Protein AF-A0A0J5FWR9-F1 (afdb_monomer_lite)

Foldseek 3Di:
DPDPVVVVVVVVLLVVLLVCLVVVPCNLVSLLVCCQSPVVVSLVSCLVQQQQDQCVPDPVNSLPCLLSNLLSCCVRVNPVRSVCSCPDPSRDPNNCPDPSNVVSVVSSPDDPD

pLDDT: mean 90.55, std 10.95, range [42.97, 98.06]

Structure (mmCIF, N/CA/C/O backbone):
data_AF-A0A0J5FWR9-F1
#
_entry.id   AF-A0A0J5FWR9-F1
#
loop_
_atom_site.group_PDB
_atom_site.id
_atom_site.type_symbol
_atom_site.label_atom_id
_atom_site.label_alt_id
_atom_site.label_comp_id
_atom_site.label_asym_id
_atom_site.label_entity_id
_atom_site.label_seq_id
_atom_site.pdbx_PDB_ins_code
_atom_site.Cartn_x
_atom_site.Cartn_y
_atom_site.Cartn_z
_atom_site.occupancy
_atom_site.B_iso_or_equiv
_atom_site.auth_seq_id
_atom_site.auth_comp_id
_atom_site.auth_asym_id
_atom_site.auth_atom_id
_atom_site.pdbx_PDB_model_num
ATOM 1 N N . MET A 1 1 ? -6.142 4.784 32.393 1.00 51.72 1 MET A N 1
ATOM 2 C CA . MET A 1 1 ? -5.113 3.756 32.130 1.00 51.72 1 MET A CA 1
ATOM 3 C C . MET A 1 1 ? -5.781 2.675 31.299 1.00 51.72 1 MET A C 1
ATOM 5 O O . MET A 1 1 ? -6.787 2.157 31.758 1.00 51.72 1 MET A O 1
ATOM 9 N N . LYS A 1 2 ? -5.325 2.419 30.066 1.00 53.78 2 LYS A N 1
ATOM 10 C CA . LYS A 1 2 ? -5.737 1.212 29.328 1.00 53.78 2 LYS A CA 1
ATOM 11 C C . LYS A 1 2 ? -5.056 0.010 29.999 1.00 53.78 2 LYS A C 1
ATOM 13 O O . LYS A 1 2 ? -3.868 0.107 30.304 1.00 53.78 2 LYS A O 1
ATOM 18 N N . ASP A 1 3 ? -5.793 -1.067 30.262 1.00 72.19 3 ASP A N 1
ATOM 19 C CA . ASP A 1 3 ? -5.258 -2.266 30.922 1.00 72.19 3 ASP A CA 1
ATOM 20 C C . ASP A 1 3 ? -4.218 -2.975 30.047 1.00 72.19 3 ASP A C 1
ATOM 22 O O . ASP A 1 3 ? -4.347 -3.021 28.821 1.00 72.19 3 ASP A O 1
ATOM 26 N N . SER A 1 4 ? -3.192 -3.558 30.669 1.00 67.88 4 SER A N 1
ATOM 27 C CA . SER A 1 4 ? -2.092 -4.252 29.978 1.00 67.88 4 SER A CA 1
ATOM 28 C C . SER A 1 4 ? -2.563 -5.419 29.100 1.00 67.88 4 SER A C 1
ATOM 30 O O . SER A 1 4 ? -1.935 -5.719 28.083 1.00 67.88 4 SER A O 1
ATOM 32 N N . ASP A 1 5 ? -3.694 -6.037 29.441 1.00 66.12 5 ASP A N 1
ATOM 33 C CA . ASP A 1 5 ? -4.313 -7.092 28.639 1.00 66.12 5 ASP A CA 1
ATOM 34 C C . ASP A 1 5 ? -4.981 -6.550 27.364 1.00 66.12 5 ASP A C 1
ATOM 36 O O . ASP A 1 5 ? -4.934 -7.217 26.330 1.00 66.12 5 ASP A O 1
ATOM 40 N N . SER A 1 6 ? -5.499 -5.313 27.386 1.00 64.38 6 SER A N 1
ATOM 41 C CA . SER A 1 6 ? -6.039 -4.646 26.187 1.00 64.38 6 SER A CA 1
ATOM 42 C C . SER A 1 6 ? -4.943 -4.294 25.172 1.00 64.38 6 SER A C 1
ATOM 44 O O . SER A 1 6 ? -5.124 -4.452 23.967 1.00 64.38 6 SER A O 1
ATOM 46 N N . PHE A 1 7 ? -3.749 -3.920 25.645 1.00 60.94 7 PHE A N 1
ATOM 47 C CA . PHE A 1 7 ? -2.598 -3.692 24.765 1.00 60.94 7 PHE A CA 1
ATOM 48 C C . PHE A 1 7 ? -2.155 -4.979 24.053 1.00 60.94 7 PHE A C 1
ATOM 50 O O . PHE A 1 7 ? -1.885 -4.963 22.853 1.00 60.94 7 PHE A O 1
ATOM 57 N N . LYS A 1 8 ? -2.144 -6.118 24.761 1.00 65.12 8 LYS A N 1
ATOM 58 C CA . LYS A 1 8 ? -1.813 -7.426 24.167 1.00 65.12 8 LYS A CA 1
ATOM 59 C C . LYS A 1 8 ? -2.850 -7.889 23.140 1.00 65.12 8 LYS A C 1
ATOM 61 O O . LYS A 1 8 ? -2.479 -8.551 22.167 1.00 65.12 8 LYS A O 1
ATOM 66 N N . SER A 1 9 ? -4.137 -7.581 23.337 1.00 75.06 9 SER A N 1
ATOM 67 C CA . SER A 1 9 ? -5.173 -7.900 22.346 1.00 75.06 9 SER A CA 1
ATOM 68 C C . SER A 1 9 ? -5.046 -7.051 21.084 1.00 75.06 9 SER A C 1
ATOM 70 O O . SER A 1 9 ? -5.167 -7.605 19.990 1.00 75.06 9 SER A O 1
ATOM 72 N N . ASP A 1 10 ? -4.727 -5.761 21.226 1.00 83.19 10 ASP A N 1
ATOM 73 C CA . ASP A 1 10 ? -4.568 -4.832 20.101 1.00 83.19 10 ASP A CA 1
ATOM 74 C C . ASP A 1 10 ? -3.355 -5.219 19.235 1.00 83.19 10 ASP A C 1
ATOM 76 O O . ASP A 1 10 ? -3.471 -5.325 18.012 1.00 83.19 10 ASP A O 1
ATOM 80 N N . GLU A 1 11 ? -2.214 -5.554 19.851 1.00 89.56 11 GLU A N 1
ATOM 81 C CA . GLU A 1 11 ? -1.035 -6.049 19.123 1.00 89.56 11 GLU A CA 1
ATOM 82 C C . GLU A 1 11 ? -1.304 -7.372 18.404 1.00 89.56 11 GLU A C 1
ATOM 84 O O . GLU A 1 11 ? -0.926 -7.547 17.243 1.00 89.56 11 GLU A O 1
ATOM 89 N N . LYS A 1 12 ? -1.970 -8.327 19.065 1.00 91.94 12 LYS A N 1
ATOM 90 C CA . LYS A 1 12 ? -2.303 -9.616 18.445 1.00 91.94 12 LYS A CA 1
ATOM 91 C C . LYS A 1 12 ? -3.250 -9.433 17.260 1.00 91.94 12 LYS A C 1
ATOM 93 O O . LYS A 1 12 ? -3.074 -10.100 16.239 1.00 91.94 12 LYS A O 1
ATOM 98 N N . PHE A 1 13 ? -4.234 -8.547 17.389 1.00 93.69 13 PHE A N 1
ATOM 99 C CA . PHE A 1 13 ? -5.160 -8.215 16.313 1.00 93.69 13 PHE A CA 1
ATOM 100 C C . PHE A 1 13 ? -4.427 -7.588 15.122 1.00 93.69 13 PHE A C 1
ATOM 102 O O . PHE A 1 13 ? -4.521 -8.120 14.013 1.00 93.69 13 PHE A O 1
ATOM 109 N N . LYS A 1 14 ? -3.610 -6.555 15.360 1.00 95.88 14 LYS A N 1
ATOM 110 C CA . LYS A 1 14 ? -2.773 -5.924 14.331 1.00 95.88 14 LYS A CA 1
ATOM 111 C C . LYS A 1 14 ? -1.880 -6.938 13.613 1.00 95.88 14 LYS A C 1
ATOM 113 O O . LYS A 1 14 ? -1.920 -7.050 12.390 1.00 95.88 14 LYS A O 1
ATOM 118 N N . ASN A 1 15 ? -1.147 -7.753 14.371 1.00 96.31 15 ASN A N 1
ATOM 119 C CA . ASN A 1 15 ? -0.247 -8.771 13.824 1.00 96.31 15 ASN A CA 1
ATOM 120 C C . ASN A 1 15 ? -0.981 -9.801 12.949 1.00 96.31 15 ASN A C 1
ATOM 122 O O . ASN A 1 15 ? -0.414 -10.320 11.986 1.00 96.31 15 ASN A O 1
ATOM 126 N N . ASN A 1 16 ? -2.236 -10.126 13.271 1.00 96.12 16 ASN A N 1
ATOM 127 C CA . ASN A 1 16 ? -3.048 -11.006 12.435 1.00 96.12 16 ASN A CA 1
ATOM 128 C C . ASN A 1 16 ? -3.453 -10.325 11.121 1.00 96.12 16 ASN A C 1
ATOM 130 O O . ASN A 1 16 ? -3.364 -10.965 10.075 1.00 96.12 16 ASN A O 1
ATOM 134 N N . LEU A 1 17 ? -3.834 -9.044 11.149 1.00 97.19 17 LEU A N 1
ATOM 135 C CA . LEU A 1 17 ? -4.130 -8.277 9.934 1.00 97.19 17 LEU A CA 1
ATOM 136 C C . LEU A 1 17 ? -2.904 -8.184 9.018 1.00 97.19 17 LEU A C 1
ATOM 138 O O . LEU A 1 17 ? -3.003 -8.507 7.836 1.00 97.19 17 LEU A O 1
ATOM 142 N N . GLU A 1 18 ? -1.729 -7.850 9.560 1.00 96.62 18 GLU A N 1
ATOM 143 C CA . GLU A 1 18 ? -0.487 -7.797 8.777 1.00 96.62 18 GLU A CA 1
ATOM 144 C C . GLU A 1 18 ? -0.162 -9.144 8.111 1.00 96.62 18 GLU A C 1
ATOM 146 O O . GLU A 1 18 ? 0.277 -9.190 6.954 1.00 96.62 18 GLU A O 1
ATOM 151 N N . LYS A 1 19 ? -0.409 -10.261 8.812 1.00 96.00 19 LYS A N 1
ATOM 152 C CA . LYS A 1 19 ? -0.243 -11.613 8.257 1.00 96.00 19 LYS A CA 1
ATOM 153 C C . LYS A 1 19 ? -1.222 -11.891 7.126 1.00 96.00 19 LYS A C 1
ATOM 155 O O . LYS A 1 19 ? -0.795 -12.427 6.108 1.00 96.00 19 LYS A O 1
ATOM 160 N N . LEU A 1 20 ? -2.495 -11.529 7.278 1.00 96.00 20 LEU A N 1
ATOM 161 C CA . LEU A 1 20 ? -3.512 -11.709 6.236 1.00 96.00 20 LEU A CA 1
ATOM 162 C C . LEU A 1 20 ? -3.133 -10.952 4.957 1.00 96.00 20 LEU A C 1
ATOM 164 O O . LEU A 1 20 ? -3.088 -11.553 3.882 1.00 96.00 20 LEU A O 1
ATOM 168 N N . VAL A 1 21 ? -2.723 -9.685 5.086 1.00 94.62 21 VAL A N 1
ATOM 169 C CA . VAL A 1 21 ? -2.200 -8.885 3.964 1.00 94.62 21 VAL A CA 1
ATOM 170 C C . VAL A 1 21 ? -0.964 -9.548 3.346 1.00 94.62 21 VAL A C 1
ATOM 172 O O . VAL A 1 21 ? -0.864 -9.695 2.130 1.00 94.62 21 VAL A O 1
ATOM 175 N N . THR A 1 22 ? -0.014 -9.999 4.167 1.00 92.31 22 THR A N 1
ATOM 176 C CA . THR A 1 22 ? 1.251 -10.584 3.687 1.00 92.31 22 THR A CA 1
ATOM 177 C C . THR A 1 22 ? 1.057 -11.918 2.962 1.00 92.31 22 THR A C 1
ATOM 179 O O . THR A 1 22 ? 1.728 -12.177 1.958 1.00 92.31 22 THR A O 1
ATOM 182 N N . LEU A 1 23 ? 0.142 -12.753 3.453 1.00 92.81 23 LEU A N 1
ATOM 183 C CA . LEU A 1 23 ? -0.228 -14.038 2.854 1.00 92.81 23 LEU A CA 1
ATOM 184 C C . LEU A 1 23 ? -1.183 -13.886 1.662 1.00 92.81 23 LEU A C 1
ATOM 186 O O . LEU A 1 23 ? -1.484 -14.883 1.013 1.00 92.81 23 LEU A O 1
ATOM 190 N N . ARG A 1 24 ? -1.638 -12.659 1.374 1.00 90.38 24 ARG A N 1
ATOM 191 C CA . ARG A 1 24 ? -2.664 -12.333 0.373 1.00 90.38 24 ARG A CA 1
ATOM 192 C C . ARG A 1 24 ? -4.001 -13.051 0.611 1.00 90.38 24 ARG A C 1
ATOM 194 O O . ARG A 1 24 ? -4.739 -13.348 -0.321 1.00 90.38 24 ARG A O 1
ATOM 201 N N . VAL A 1 25 ? -4.331 -13.327 1.872 1.00 90.88 25 VAL A N 1
ATOM 202 C CA . VAL A 1 25 ? -5.610 -13.926 2.280 1.00 90.88 25 VAL A CA 1
ATOM 203 C C . VAL A 1 25 ? -6.519 -12.800 2.749 1.00 90.88 25 VAL A C 1
ATOM 205 O O . VAL A 1 25 ? -6.207 -12.143 3.736 1.00 90.88 25 VAL A O 1
ATOM 208 N N . TYR A 1 26 ? -7.624 -12.553 2.037 1.00 92.94 26 TYR A N 1
ATOM 209 C CA . TYR A 1 26 ? -8.479 -11.376 2.265 1.00 92.94 26 TYR A CA 1
ATOM 210 C C . TYR A 1 26 ? -7.688 -10.054 2.285 1.00 92.94 26 TYR A C 1
ATOM 212 O O . TYR A 1 26 ? -8.003 -9.153 3.057 1.00 92.94 26 TYR A O 1
ATOM 220 N N . GLN A 1 27 ? -6.654 -9.949 1.440 1.00 93.81 27 GLN A N 1
ATOM 221 C CA . GLN A 1 27 ? -5.654 -8.876 1.458 1.00 93.81 27 GLN A CA 1
ATOM 222 C C . GLN A 1 27 ? -6.262 -7.478 1.559 1.00 93.81 27 GLN A C 1
ATOM 224 O O . GLN A 1 27 ? -5.948 -6.758 2.498 1.00 93.81 27 GLN A O 1
ATOM 229 N N . LEU A 1 28 ? -7.139 -7.119 0.619 1.00 95.75 28 LEU A N 1
ATOM 230 C CA . LEU A 1 28 ? -7.734 -5.785 0.526 1.00 95.75 28 LEU A CA 1
ATOM 231 C C . LEU A 1 28 ? -8.542 -5.442 1.783 1.00 95.75 28 LEU A C 1
ATOM 233 O O . LEU A 1 28 ? -8.333 -4.412 2.413 1.00 95.75 28 LEU A O 1
ATOM 237 N N . LYS A 1 29 ? -9.402 -6.366 2.231 1.00 97.31 29 LYS A N 1
ATOM 238 C CA . LYS A 1 29 ? -10.205 -6.164 3.446 1.00 97.31 29 LYS A CA 1
ATOM 239 C C . LYS A 1 29 ? -9.343 -6.103 4.706 1.00 97.31 29 LYS A C 1
ATOM 241 O O . LYS A 1 29 ? -9.599 -5.278 5.575 1.00 97.31 29 LYS A O 1
ATOM 246 N N . ALA A 1 30 ? -8.309 -6.931 4.811 1.00 97.38 30 ALA A N 1
ATOM 247 C CA . ALA A 1 30 ? -7.374 -6.863 5.929 1.00 97.38 30 ALA A CA 1
ATOM 248 C C . ALA A 1 30 ? -6.565 -5.556 5.914 1.00 97.38 30 ALA A C 1
ATOM 250 O O . ALA A 1 30 ? -6.332 -4.979 6.974 1.00 97.38 30 ALA A O 1
ATOM 251 N N . PHE A 1 31 ? -6.179 -5.075 4.730 1.00 97.75 31 PHE A N 1
ATOM 252 C CA . PHE A 1 31 ? -5.437 -3.833 4.564 1.00 97.75 31 PHE A CA 1
ATOM 253 C C . PHE A 1 31 ? -6.269 -2.619 4.964 1.00 97.75 31 PHE A C 1
ATOM 255 O O . PHE A 1 31 ? -5.810 -1.858 5.805 1.00 97.75 31 PHE A O 1
ATOM 262 N N . VAL A 1 32 ? -7.502 -2.473 4.470 1.00 97.94 32 VAL A N 1
ATOM 263 C CA . VAL A 1 32 ? -8.348 -1.324 4.834 1.00 97.94 32 VAL A CA 1
ATOM 264 C C . VAL A 1 32 ? -8.696 -1.320 6.329 1.00 97.94 32 VAL A C 1
ATOM 266 O O . VAL A 1 32 ? -8.717 -0.262 6.957 1.00 97.94 32 VAL A O 1
ATOM 269 N N . ILE A 1 33 ? -8.885 -2.492 6.954 1.00 97.88 33 ILE A N 1
ATOM 270 C CA . ILE A 1 33 ? -9.064 -2.584 8.414 1.00 97.88 33 ILE A CA 1
ATOM 271 C C . ILE A 1 33 ? -7.785 -2.140 9.134 1.00 97.88 33 ILE A C 1
ATOM 273 O O . ILE A 1 33 ? -7.864 -1.375 10.098 1.00 97.88 33 ILE A O 1
ATOM 277 N N . LEU A 1 34 ? -6.613 -2.590 8.677 1.00 97.75 34 LEU A N 1
ATOM 278 C CA . LEU A 1 34 ? -5.328 -2.172 9.239 1.00 97.75 34 LEU A CA 1
ATOM 279 C C . LEU A 1 34 ? -5.126 -0.660 9.076 1.00 97.75 34 LEU A C 1
ATOM 281 O O . LEU A 1 34 ? -4.730 -0.006 10.030 1.00 97.75 34 LEU A O 1
ATOM 285 N N . LEU A 1 35 ? -5.472 -0.099 7.919 1.00 98.06 35 LEU A N 1
ATOM 286 C CA . LEU A 1 35 ? -5.356 1.321 7.599 1.00 98.06 35 LEU A CA 1
ATOM 287 C C . LEU A 1 35 ? -6.236 2.197 8.500 1.00 98.06 35 LEU A C 1
ATOM 289 O O . LEU A 1 35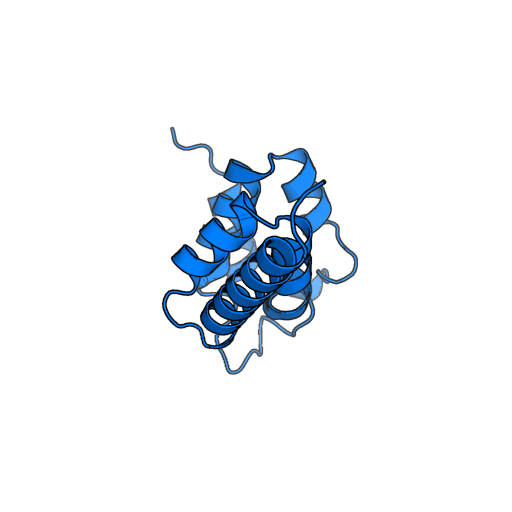 ? -5.763 3.199 9.025 1.00 98.06 35 LEU A O 1
ATOM 293 N N . ASN A 1 36 ? -7.484 1.786 8.745 1.00 97.56 36 ASN A N 1
ATOM 294 C CA . ASN A 1 36 ? -8.423 2.525 9.596 1.00 97.56 36 ASN A CA 1
ATOM 295 C C . ASN A 1 36 ? -8.050 2.507 11.088 1.00 97.56 36 ASN A C 1
ATOM 297 O O . ASN A 1 36 ? -8.381 3.439 11.815 1.00 97.56 36 ASN A O 1
ATOM 301 N N . ASN A 1 37 ? -7.400 1.442 11.567 1.00 95.69 37 ASN A N 1
ATOM 302 C CA . ASN A 1 37 ? -7.140 1.251 13.000 1.00 95.69 37 ASN A CA 1
ATOM 303 C C . ASN A 1 37 ? -5.673 1.503 13.392 1.00 95.69 37 ASN A C 1
ATOM 305 O O . ASN A 1 37 ? -5.397 1.894 14.525 1.00 95.69 37 ASN A O 1
ATOM 309 N N . PHE A 1 38 ? -4.737 1.277 12.468 1.00 96.88 38 PHE A N 1
ATOM 310 C CA . PHE A 1 38 ? -3.285 1.337 12.669 1.00 96.88 38 PHE A CA 1
ATOM 311 C C . PHE A 1 38 ? -2.590 1.922 11.418 1.00 96.88 38 PHE A C 1
ATOM 313 O O . PHE A 1 38 ? -1.805 1.232 10.760 1.00 96.88 38 PHE A O 1
ATOM 320 N N . PRO A 1 39 ? -2.870 3.186 11.050 1.00 96.62 39 PRO A N 1
ATOM 321 C CA . PRO A 1 39 ? -2.473 3.753 9.758 1.00 96.62 39 PRO A CA 1
ATOM 322 C C . PRO A 1 39 ? -0.958 3.741 9.523 1.00 96.62 39 PRO A C 1
ATOM 324 O O . PRO A 1 39 ? -0.508 3.361 8.447 1.00 96.62 39 PRO A O 1
ATOM 327 N N . GLU A 1 40 ? -0.151 4.079 10.530 1.00 96.12 40 GLU A N 1
ATOM 328 C CA . GLU A 1 40 ? 1.313 4.079 10.398 1.00 96.12 40 GLU A CA 1
ATOM 329 C C . GLU A 1 40 ? 1.874 2.674 10.124 1.00 96.12 40 GLU A 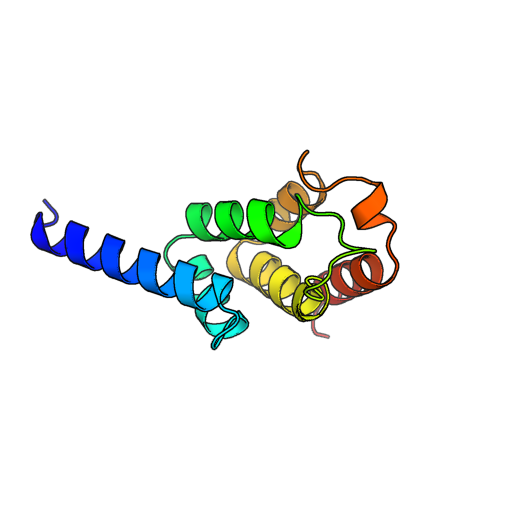C 1
ATOM 331 O O . GLU A 1 40 ? 2.752 2.497 9.275 1.00 96.12 40 GLU A O 1
ATOM 336 N N . ASP A 1 41 ? 1.329 1.651 10.791 1.00 96.75 41 ASP A N 1
ATOM 337 C CA . ASP A 1 41 ? 1.704 0.255 10.561 1.00 96.75 41 ASP A CA 1
ATOM 338 C C . ASP A 1 41 ? 1.247 -0.223 9.173 1.00 96.75 41 ASP A C 1
ATOM 340 O O . ASP A 1 41 ? 2.008 -0.891 8.467 1.00 96.75 41 ASP A O 1
ATOM 344 N N . ALA A 1 42 ? 0.041 0.168 8.741 1.00 97.69 42 ALA A N 1
ATOM 345 C CA . ALA A 1 42 ? -0.476 -0.129 7.407 1.00 97.69 42 ALA A CA 1
ATOM 346 C C . ALA A 1 42 ? 0.428 0.450 6.313 1.00 97.69 42 ALA A C 1
ATOM 348 O O . ALA A 1 42 ? 0.808 -0.270 5.388 1.00 97.69 42 ALA A O 1
ATOM 349 N N . ILE A 1 43 ? 0.828 1.718 6.441 1.00 97.75 43 ILE A N 1
ATOM 350 C CA . ILE A 1 43 ? 1.713 2.382 5.478 1.00 97.75 43 ILE A CA 1
ATOM 351 C C . ILE A 1 43 ? 3.121 1.786 5.514 1.00 97.75 43 ILE A C 1
ATOM 353 O O . ILE A 1 43 ? 3.710 1.548 4.459 1.00 97.75 43 ILE A O 1
ATOM 357 N N . SER A 1 44 ? 3.660 1.484 6.695 1.00 96.38 44 SER A N 1
ATOM 358 C CA . SER A 1 44 ? 4.959 0.810 6.828 1.00 96.38 44 SER A CA 1
ATOM 359 C C . SER A 1 44 ? 4.962 -0.559 6.137 1.00 96.38 44 SER A C 1
ATOM 361 O O . SER A 1 44 ? 5.871 -0.881 5.362 1.00 96.38 44 SER A O 1
ATOM 363 N N . LEU A 1 45 ? 3.906 -1.354 6.347 1.00 96.00 45 LEU A N 1
ATOM 364 C CA . LEU A 1 45 ? 3.710 -2.624 5.656 1.00 96.00 45 LEU A CA 1
ATOM 365 C C . LEU A 1 45 ? 3.576 -2.418 4.143 1.00 96.00 45 LEU A C 1
ATOM 367 O O . LEU A 1 45 ? 4.222 -3.143 3.383 1.00 96.00 45 LEU A O 1
ATOM 371 N N . PHE A 1 46 ? 2.767 -1.444 3.720 1.00 96.06 46 PHE A N 1
ATOM 372 C CA . PHE A 1 46 ? 2.519 -1.133 2.316 1.00 96.06 46 PHE A CA 1
ATOM 373 C C . PHE A 1 46 ? 3.819 -0.801 1.581 1.00 96.06 46 PHE A C 1
ATOM 375 O O . PHE A 1 46 ? 4.176 -1.480 0.618 1.00 96.06 46 PHE A O 1
ATOM 382 N N . LYS A 1 47 ? 4.596 0.155 2.100 1.00 95.12 47 LYS A N 1
ATOM 383 C CA . LYS A 1 47 ? 5.893 0.548 1.534 1.00 95.12 47 LYS A CA 1
ATOM 384 C C . LYS A 1 47 ? 6.820 -0.651 1.373 1.00 95.12 47 LYS A C 1
ATOM 386 O O . LYS A 1 47 ? 7.269 -0.938 0.266 1.00 95.12 47 LYS A O 1
ATOM 391 N N . ARG A 1 48 ? 7.025 -1.415 2.450 1.00 92.81 48 ARG A N 1
ATOM 392 C CA . ARG A 1 48 ? 7.918 -2.585 2.462 1.00 92.81 48 ARG A CA 1
ATOM 393 C C . ARG A 1 48 ? 7.509 -3.665 1.458 1.00 92.81 48 ARG A C 1
ATOM 395 O O . ARG A 1 48 ? 8.366 -4.375 0.938 1.00 92.81 48 ARG A O 1
ATOM 402 N N . ARG A 1 49 ? 6.206 -3.864 1.252 1.00 90.25 49 ARG A N 1
ATOM 403 C CA . ARG A 1 49 ? 5.663 -4.989 0.473 1.00 90.25 49 ARG A CA 1
ATOM 404 C C . ARG A 1 49 ? 5.406 -4.657 -0.988 1.00 90.25 49 ARG A C 1
ATOM 406 O O . ARG A 1 49 ? 5.495 -5.571 -1.807 1.00 90.25 49 ARG A O 1
ATOM 413 N N . TYR A 1 50 ? 5.079 -3.402 -1.271 1.00 90.88 50 TYR A N 1
ATOM 414 C CA . TYR A 1 50 ? 4.580 -2.973 -2.570 1.00 90.88 50 TYR A CA 1
ATOM 415 C C . TYR A 1 50 ? 5.397 -1.840 -3.188 1.00 90.88 50 TYR A C 1
ATOM 417 O O . TYR A 1 50 ? 5.376 -1.720 -4.398 1.00 90.88 50 TYR A O 1
ATOM 425 N N . LEU A 1 51 ? 6.149 -1.032 -2.433 1.00 92.06 51 LEU A N 1
ATOM 426 C CA . LEU A 1 51 ? 6.936 0.060 -3.035 1.00 92.06 51 LEU A CA 1
ATOM 427 C C . LEU A 1 51 ? 8.432 -0.266 -3.103 1.00 92.06 51 LEU A C 1
ATOM 429 O O . LEU A 1 51 ? 9.070 0.015 -4.111 1.00 92.06 51 LEU A O 1
ATOM 433 N N . SER A 1 52 ? 8.978 -0.930 -2.078 1.00 89.81 52 SER A N 1
ATOM 434 C CA . SER A 1 52 ? 10.410 -1.263 -1.947 1.00 89.81 52 SER A CA 1
ATOM 435 C C . SER A 1 52 ? 10.876 -2.494 -2.747 1.00 89.81 52 SER A C 1
ATOM 437 O O . SER A 1 52 ? 11.913 -3.077 -2.431 1.00 89.81 52 SER A O 1
ATOM 439 N N . VAL A 1 53 ? 10.104 -2.949 -3.732 1.00 89.81 53 VAL A N 1
ATOM 440 C CA . VAL A 1 53 ? 10.364 -4.169 -4.521 1.00 89.81 53 VAL A CA 1
ATOM 441 C C . VAL A 1 53 ? 10.391 -3.836 -6.011 1.00 89.81 53 VAL A C 1
ATOM 443 O O . VAL A 1 53 ? 9.805 -2.838 -6.411 1.00 89.81 53 VAL A O 1
ATOM 446 N N . ASP A 1 54 ? 11.052 -4.645 -6.843 1.00 90.62 54 ASP A N 1
ATOM 447 C CA . ASP A 1 54 ? 10.964 -4.487 -8.305 1.00 90.62 54 ASP A CA 1
ATOM 448 C C . ASP A 1 54 ? 9.572 -4.935 -8.771 1.00 90.62 54 ASP A C 1
ATOM 450 O O . ASP A 1 54 ? 9.275 -6.133 -8.798 1.00 90.62 54 ASP A O 1
ATOM 454 N N . LEU A 1 55 ? 8.705 -3.966 -9.068 1.00 89.75 55 LEU A N 1
ATOM 455 C CA . LEU A 1 55 ? 7.302 -4.223 -9.395 1.00 89.75 55 LEU A CA 1
ATOM 456 C C . LEU A 1 55 ? 7.100 -4.776 -10.802 1.00 89.75 55 LEU A C 1
ATOM 458 O O . LEU A 1 55 ? 6.168 -5.548 -11.017 1.00 89.75 55 LEU A O 1
ATOM 462 N N . GLU A 1 56 ? 7.986 -4.430 -11.731 1.00 88.88 56 GLU A N 1
ATOM 463 C CA . GLU A 1 56 ? 7.956 -4.920 -13.108 1.00 88.88 56 GLU A CA 1
ATOM 464 C C . GLU A 1 56 ? 8.299 -6.414 -13.162 1.00 88.88 56 GLU A C 1
ATOM 466 O O . GLU A 1 56 ? 7.653 -7.185 -13.869 1.00 88.88 56 GLU A O 1
ATOM 471 N N . ASN A 1 57 ? 9.286 -6.840 -12.367 1.00 86.00 57 ASN A N 1
ATOM 472 C CA . ASN A 1 57 ? 9.806 -8.213 -12.374 1.00 86.00 57 ASN A CA 1
ATOM 473 C C . ASN A 1 57 ? 9.359 -9.040 -11.160 1.00 86.00 57 ASN A C 1
ATOM 475 O O . ASN A 1 57 ? 9.981 -10.048 -10.811 1.00 86.00 57 ASN A O 1
ATOM 479 N N . SER A 1 58 ? 8.293 -8.615 -10.482 1.00 82.81 58 SER A N 1
ATOM 480 C CA . SER A 1 58 ? 7.834 -9.282 -9.272 1.00 82.81 58 SER A CA 1
ATOM 481 C C . SER A 1 58 ? 7.263 -10.677 -9.556 1.00 82.81 58 SER A C 1
ATOM 483 O O . SER A 1 58 ? 6.260 -10.799 -10.262 1.00 82.81 58 SER A O 1
ATOM 485 N N . PRO A 1 59 ? 7.765 -11.744 -8.902 1.00 77.44 59 PRO A N 1
ATOM 486 C CA . PRO A 1 59 ? 7.221 -13.093 -9.067 1.00 77.44 59 PRO A CA 1
ATOM 487 C C . PRO A 1 59 ? 5.835 -13.267 -8.432 1.00 77.44 59 PRO A C 1
ATOM 489 O O . PRO A 1 59 ? 5.229 -14.329 -8.560 1.00 77.44 59 PRO A O 1
ATOM 492 N N . ARG A 1 60 ? 5.353 -12.274 -7.676 1.00 78.38 60 ARG A N 1
ATOM 493 C CA . ARG A 1 60 ? 4.084 -12.350 -6.946 1.00 78.38 60 ARG A CA 1
ATOM 494 C C . ARG A 1 60 ? 3.012 -11.440 -7.516 1.00 78.38 60 ARG A C 1
ATOM 496 O O . ARG A 1 60 ? 1.971 -11.372 -6.887 1.00 78.38 60 ARG A O 1
ATOM 503 N N . ASP A 1 61 ? 3.247 -10.753 -8.629 1.00 84.31 61 ASP A N 1
ATOM 504 C CA . ASP A 1 61 ? 2.311 -9.773 -9.190 1.00 84.31 61 ASP A CA 1
ATOM 505 C C . ASP A 1 61 ? 1.740 -8.822 -8.115 1.00 84.31 61 ASP A C 1
ATOM 507 O O . ASP A 1 61 ? 0.554 -8.837 -7.770 1.00 84.31 61 ASP A O 1
ATOM 511 N N . GLN A 1 62 ? 2.640 -8.063 -7.483 1.00 84.69 62 GLN A N 1
ATOM 512 C CA . GLN A 1 62 ? 2.296 -7.127 -6.404 1.00 84.69 62 GLN A CA 1
ATOM 513 C C . GLN A 1 62 ? 1.497 -5.919 -6.891 1.00 84.69 62 GLN A C 1
ATOM 515 O O . GLN A 1 62 ? 0.894 -5.238 -6.072 1.00 84.69 62 GLN A O 1
ATOM 520 N N . VAL A 1 63 ? 1.476 -5.668 -8.199 1.00 90.12 63 VAL A N 1
ATOM 521 C CA . VAL A 1 63 ? 0.763 -4.536 -8.794 1.00 90.12 63 VAL A CA 1
ATOM 522 C C . VAL A 1 63 ? -0.729 -4.808 -9.004 1.00 90.12 63 VAL A C 1
ATOM 524 O O . VAL A 1 63 ? -1.475 -3.863 -9.207 1.00 90.12 63 VAL A O 1
ATOM 527 N N . ALA A 1 64 ? -1.178 -6.068 -8.932 1.00 89.56 64 ALA A N 1
ATOM 528 C CA . ALA A 1 64 ? -2.558 -6.460 -9.246 1.00 89.56 64 ALA A CA 1
ATOM 529 C C . ALA A 1 64 ? -3.643 -5.801 -8.379 1.00 89.56 64 ALA A C 1
ATOM 531 O O . ALA A 1 64 ? -4.776 -5.715 -8.823 1.00 89.56 64 ALA A O 1
ATOM 532 N N . ASP A 1 65 ? -3.290 -5.389 -7.161 1.00 91.75 65 ASP A N 1
ATOM 533 C CA . ASP A 1 65 ? -4.214 -4.797 -6.187 1.00 91.75 65 ASP A CA 1
ATOM 534 C C . ASP A 1 65 ? -3.832 -3.343 -5.839 1.00 91.75 65 ASP A C 1
ATOM 536 O O . ASP A 1 65 ? -4.351 -2.776 -4.875 1.00 91.75 65 ASP A O 1
ATOM 540 N N . LEU A 1 66 ? -2.835 -2.766 -6.527 1.00 94.38 66 LEU A N 1
ATOM 541 C CA . LEU A 1 66 ? -2.289 -1.456 -6.159 1.00 94.38 66 LEU A CA 1
ATOM 542 C C . LEU A 1 66 ? -3.290 -0.325 -6.371 1.00 94.38 66 LEU A C 1
ATOM 544 O O . LEU A 1 66 ? -3.278 0.616 -5.591 1.00 94.38 66 LEU A O 1
ATOM 548 N N . ASP A 1 67 ? -4.135 -0.430 -7.388 1.00 94.88 67 ASP A N 1
ATOM 549 C CA . ASP A 1 67 ? -5.217 0.504 -7.697 1.00 94.88 67 ASP A CA 1
ATOM 550 C C . ASP A 1 67 ? -6.163 0.676 -6.499 1.00 94.88 67 ASP A C 1
ATOM 552 O O . ASP A 1 67 ? -6.325 1.779 -5.973 1.00 94.88 67 ASP A O 1
ATOM 556 N N . ILE A 1 68 ? -6.688 -0.434 -5.978 1.00 95.62 68 ILE A N 1
ATOM 557 C CA . ILE A 1 68 ? -7.595 -0.450 -4.831 1.00 95.62 68 ILE A CA 1
ATOM 558 C C . ILE A 1 68 ? -6.858 -0.000 -3.570 1.00 95.62 68 ILE A C 1
ATOM 560 O O . ILE A 1 68 ? -7.374 0.816 -2.813 1.00 95.62 68 ILE A O 1
ATOM 564 N N . MET A 1 69 ? -5.638 -0.494 -3.334 1.00 96.62 69 MET A N 1
ATOM 565 C CA . MET A 1 69 ? -4.878 -0.114 -2.138 1.00 96.62 69 MET A CA 1
ATOM 566 C C . MET A 1 69 ? -4.490 1.372 -2.140 1.00 96.62 69 MET A C 1
ATOM 568 O O . MET A 1 69 ? -4.473 1.992 -1.077 1.00 96.62 69 MET A O 1
ATOM 572 N N . PHE A 1 70 ? -4.182 1.955 -3.300 1.00 97.12 70 PHE A N 1
ATOM 573 C CA . PHE A 1 70 ? -3.951 3.390 -3.438 1.00 97.12 70 PHE A CA 1
ATOM 574 C C . PHE A 1 70 ? -5.239 4.192 -3.220 1.00 97.12 70 PHE A C 1
ATOM 576 O O . PHE A 1 70 ? -5.182 5.185 -2.489 1.00 97.12 70 PHE A O 1
ATOM 583 N N . SER A 1 71 ? -6.385 3.744 -3.751 1.00 96.69 71 SER A N 1
ATOM 584 C CA . SER A 1 71 ? -7.678 4.391 -3.478 1.00 96.69 71 SER A CA 1
ATOM 585 C C . SER A 1 71 ? -8.019 4.354 -1.989 1.00 96.69 71 SER A C 1
ATOM 587 O O . SER A 1 71 ? -8.266 5.403 -1.401 1.00 96.69 71 SER A O 1
ATOM 589 N N . ASP A 1 72 ? -7.887 3.193 -1.334 1.00 97.31 72 ASP A N 1
ATOM 590 C CA . ASP A 1 72 ? -8.100 3.038 0.113 1.00 97.31 72 ASP A CA 1
ATOM 591 C C . ASP A 1 72 ? -7.223 4.025 0.915 1.00 97.31 72 ASP A C 1
ATOM 593 O O . ASP A 1 72 ? -7.686 4.662 1.863 1.00 97.31 72 ASP A O 1
ATOM 597 N N . ILE A 1 73 ? -5.944 4.179 0.541 1.00 97.62 73 ILE A N 1
ATOM 598 C CA . ILE A 1 73 ? -5.023 5.147 1.163 1.00 97.62 73 ILE A CA 1
ATOM 599 C C . ILE A 1 73 ? -5.530 6.579 0.984 1.00 97.62 73 ILE A C 1
ATOM 601 O O . ILE A 1 73 ? -5.544 7.337 1.960 1.00 97.62 73 ILE A O 1
ATOM 605 N N . ARG A 1 74 ? -5.927 6.957 -0.235 1.00 96.94 74 ARG A N 1
ATOM 606 C CA . ARG A 1 74 ? -6.456 8.293 -0.532 1.00 96.94 74 ARG A CA 1
ATOM 607 C C . ARG A 1 74 ? -7.740 8.566 0.248 1.00 96.94 74 ARG A C 1
ATOM 609 O O . ARG A 1 74 ? -7.843 9.616 0.875 1.00 96.94 74 ARG A O 1
ATOM 616 N N . GLU A 1 75 ? -8.688 7.639 0.238 1.00 96.06 75 GLU A N 1
ATOM 617 C CA . GLU A 1 75 ? -9.998 7.784 0.878 1.00 96.06 75 GLU A CA 1
ATOM 618 C C . GLU A 1 75 ? -9.892 7.861 2.404 1.00 96.06 75 GLU A C 1
ATOM 620 O O . GLU A 1 75 ? -10.526 8.709 3.031 1.00 96.06 75 GLU A O 1
ATOM 625 N N . VAL A 1 76 ? -9.066 7.006 3.016 1.00 97.00 76 VAL A N 1
ATOM 626 C CA . VAL A 1 76 ? -8.966 6.915 4.482 1.00 97.00 76 VAL A CA 1
ATOM 627 C C . VAL A 1 76 ? -8.029 7.975 5.065 1.00 97.00 76 VAL A C 1
ATOM 629 O O . VAL A 1 76 ? -8.313 8.516 6.134 1.00 97.00 76 VAL A O 1
ATOM 632 N N . LEU A 1 77 ? -6.902 8.275 4.405 1.00 96.81 77 LEU A N 1
ATOM 633 C CA . LEU A 1 77 ? -5.868 9.180 4.939 1.00 96.81 77 LEU A CA 1
ATOM 634 C C . LEU A 1 77 ? -5.809 10.546 4.241 1.00 96.81 77 LEU A C 1
ATOM 636 O O . LEU A 1 77 ? -5.101 11.444 4.707 1.00 96.81 77 LEU A O 1
ATOM 640 N N . GLY A 1 78 ? -6.547 10.723 3.149 1.00 95.81 78 GLY A N 1
ATOM 641 C CA . GLY A 1 78 ? -6.619 11.959 2.380 1.00 95.81 78 GLY A CA 1
ATOM 642 C C . GLY A 1 78 ? -5.476 12.160 1.379 1.00 95.81 78 GLY A C 1
ATOM 643 O O . GLY A 1 78 ? -4.391 11.575 1.468 1.00 95.81 78 GLY A O 1
ATOM 644 N N . ASN A 1 79 ? -5.705 13.091 0.448 1.00 95.56 79 ASN A N 1
ATOM 645 C CA . ASN A 1 79 ? -4.793 13.422 -0.653 1.00 95.56 79 ASN A CA 1
ATOM 646 C C . ASN A 1 79 ? -3.377 13.801 -0.200 1.00 95.56 79 ASN A C 1
ATOM 648 O O . ASN A 1 79 ? -2.403 13.442 -0.856 1.00 95.56 79 ASN A O 1
ATOM 652 N N . ASN A 1 80 ? -3.235 14.500 0.930 1.00 95.88 80 ASN A N 1
ATOM 653 C CA . ASN A 1 80 ? -1.916 14.889 1.436 1.00 95.88 80 ASN A CA 1
ATOM 654 C C . ASN A 1 80 ? -1.057 13.658 1.739 1.00 95.88 80 ASN A C 1
ATOM 656 O O . ASN A 1 80 ? 0.094 13.585 1.311 1.00 95.88 80 ASN A O 1
ATOM 660 N N . LYS A 1 81 ? -1.630 12.665 2.431 1.00 95.50 81 LYS A N 1
ATOM 661 C CA . LYS A 1 81 ? -0.896 11.458 2.803 1.00 95.50 81 LYS A CA 1
ATOM 662 C C . LYS A 1 81 ? -0.632 10.565 1.600 1.00 95.50 81 LYS A C 1
ATOM 664 O O . LYS A 1 81 ? 0.450 9.990 1.489 1.00 95.50 81 LYS A O 1
ATOM 669 N N . PHE A 1 82 ? -1.591 10.494 0.685 1.00 96.88 82 PHE A N 1
ATOM 670 C CA . PHE A 1 82 ? -1.412 9.810 -0.586 1.00 96.88 82 PHE A CA 1
ATOM 671 C C . PHE A 1 82 ? -0.232 10.397 -1.379 1.00 96.88 82 PHE A C 1
ATOM 673 O O . PHE A 1 82 ? 0.693 9.668 -1.738 1.00 96.88 82 PHE A O 1
ATOM 680 N N . ASN A 1 83 ? -0.173 11.723 -1.525 1.00 96.38 83 ASN A N 1
ATOM 681 C CA . ASN A 1 83 ? 0.936 12.411 -2.189 1.00 96.38 83 ASN A CA 1
ATOM 682 C C . ASN A 1 83 ? 2.286 12.193 -1.487 1.00 96.38 83 ASN A C 1
ATOM 684 O O . ASN A 1 83 ? 3.301 12.023 -2.163 1.00 96.38 83 ASN A O 1
ATOM 688 N N . GLU A 1 84 ? 2.332 12.152 -0.152 1.00 96.81 84 GLU A N 1
ATOM 689 C CA . GLU A 1 84 ? 3.556 11.784 0.581 1.00 96.81 84 GLU A CA 1
ATOM 690 C C . GLU A 1 84 ? 4.043 10.372 0.226 1.00 96.81 84 GLU A C 1
ATOM 692 O O . GLU A 1 84 ? 5.247 10.140 0.115 1.00 96.81 84 GLU A O 1
ATOM 697 N N . ILE A 1 85 ? 3.122 9.420 0.050 1.00 96.31 85 ILE A N 1
ATOM 698 C CA . ILE A 1 85 ? 3.445 8.033 -0.306 1.00 96.31 85 ILE A CA 1
ATOM 699 C C . ILE A 1 85 ? 3.950 7.950 -1.747 1.00 96.31 85 ILE A C 1
ATOM 701 O O . ILE A 1 85 ? 4.966 7.299 -1.987 1.00 96.31 85 ILE A O 1
ATOM 705 N N . LEU A 1 86 ? 3.317 8.659 -2.686 1.00 95.75 86 LEU A N 1
ATOM 706 C CA . LEU A 1 86 ? 3.785 8.730 -4.075 1.00 95.75 86 LEU A CA 1
ATOM 707 C C . LEU A 1 86 ? 5.191 9.335 -4.197 1.00 95.75 86 LEU A C 1
ATOM 709 O O . LEU A 1 86 ? 5.922 9.018 -5.130 1.00 95.75 86 LEU A O 1
ATOM 713 N N . ASN A 1 87 ? 5.595 10.180 -3.249 1.00 96.00 87 ASN A N 1
ATOM 714 C CA . ASN A 1 87 ? 6.901 10.839 -3.241 1.00 96.00 87 ASN A CA 1
ATOM 715 C C . ASN A 1 87 ? 7.889 10.232 -2.233 1.00 96.00 87 ASN A C 1
ATOM 717 O O . ASN A 1 87 ? 8.928 10.834 -1.952 1.00 96.00 87 ASN A O 1
ATOM 721 N N . CYS A 1 88 ? 7.595 9.056 -1.669 1.00 95.50 88 CYS A N 1
ATOM 722 C CA . CYS A 1 88 ? 8.476 8.463 -0.673 1.00 95.50 88 CYS A CA 1
ATOM 723 C C . CYS A 1 88 ? 9.730 7.832 -1.314 1.00 95.50 88 CYS A C 1
ATOM 725 O O . CYS A 1 88 ? 9.657 7.321 -2.433 1.00 95.50 88 CYS A O 1
ATOM 727 N N . PRO A 1 89 ? 10.884 7.818 -0.617 1.00 94.38 89 PRO A N 1
ATOM 728 C CA . PRO A 1 89 ? 12.142 7.311 -1.178 1.00 94.38 89 PRO A CA 1
ATOM 729 C C . PRO A 1 89 ? 12.091 5.845 -1.618 1.00 94.38 89 PRO A C 1
ATOM 731 O O . PRO A 1 89 ? 12.815 5.439 -2.523 1.00 94.38 89 PRO A O 1
ATOM 734 N N . GLU A 1 90 ? 11.252 5.038 -0.968 1.00 94.06 90 GLU A N 1
ATOM 735 C CA . GLU A 1 90 ? 11.075 3.629 -1.303 1.00 94.06 90 GLU A CA 1
ATOM 736 C C . GLU A 1 90 ? 10.394 3.423 -2.659 1.00 94.06 90 GLU A C 1
ATOM 738 O O . GLU A 1 90 ? 10.599 2.383 -3.282 1.00 94.06 90 GLU A O 1
ATOM 743 N N . PHE A 1 91 ? 9.594 4.389 -3.117 1.00 95.31 91 PHE A N 1
ATOM 744 C CA . PHE A 1 91 ? 8.886 4.303 -4.383 1.00 95.31 91 PHE A CA 1
ATOM 745 C C . PHE A 1 91 ? 9.743 4.900 -5.496 1.00 95.31 91 PHE A C 1
ATOM 747 O O . PHE A 1 91 ? 9.712 6.095 -5.781 1.00 95.31 91 PHE A O 1
ATOM 754 N N . THR A 1 92 ? 10.567 4.049 -6.097 1.00 94.88 92 THR A N 1
ATOM 755 C CA . THR A 1 92 ? 11.524 4.474 -7.125 1.00 94.88 92 THR A CA 1
ATOM 756 C C . THR A 1 92 ? 10.835 4.965 -8.399 1.00 94.88 92 THR A C 1
ATOM 758 O O . THR A 1 92 ? 9.762 4.480 -8.757 1.00 94.88 92 THR A O 1
ATOM 761 N N . GLU A 1 93 ? 11.497 5.857 -9.140 1.00 94.19 93 GLU A N 1
ATOM 762 C CA . GLU A 1 93 ? 11.010 6.311 -10.451 1.00 94.19 93 GLU A CA 1
ATOM 763 C C . GLU A 1 93 ? 10.812 5.146 -11.428 1.00 94.19 93 GLU A C 1
ATOM 765 O O . GLU A 1 93 ? 9.796 5.101 -12.105 1.00 94.19 93 GLU A O 1
ATOM 770 N N . LYS A 1 94 ? 11.688 4.125 -11.413 1.00 94.19 94 LYS A N 1
ATOM 771 C CA . LYS A 1 94 ? 11.494 2.897 -12.211 1.00 94.19 94 LYS A CA 1
ATOM 772 C C . LYS A 1 94 ? 10.130 2.250 -11.935 1.00 94.19 94 LYS A C 1
ATOM 774 O O . LYS A 1 94 ? 9.430 1.871 -12.868 1.00 94.19 94 LYS A O 1
ATOM 779 N N . ASN A 1 95 ? 9.764 2.108 -10.661 1.00 94.50 95 ASN A N 1
ATOM 780 C CA . ASN A 1 95 ? 8.489 1.507 -10.276 1.00 94.50 95 ASN A CA 1
ATOM 781 C C . ASN A 1 95 ? 7.304 2.387 -10.687 1.00 94.50 95 ASN A C 1
ATOM 783 O O . ASN A 1 95 ? 6.310 1.854 -11.167 1.00 94.50 95 ASN A O 1
ATOM 787 N N . LYS A 1 96 ? 7.412 3.711 -10.534 1.00 94.12 96 LYS A N 1
ATOM 788 C CA . LYS A 1 96 ? 6.385 4.657 -11.002 1.00 94.12 96 LYS A CA 1
ATOM 789 C C . LYS A 1 96 ? 6.250 4.661 -12.520 1.00 94.12 96 LYS A C 1
ATOM 791 O O . LYS A 1 96 ? 5.164 4.897 -13.035 1.00 94.12 96 LYS A O 1
ATOM 796 N N . ASP A 1 97 ? 7.340 4.394 -13.235 1.00 94.69 97 ASP A N 1
ATOM 797 C CA . ASP A 1 97 ? 7.352 4.373 -14.690 1.00 94.69 97 ASP A CA 1
ATOM 798 C C . ASP A 1 97 ? 6.701 3.130 -15.301 1.00 94.69 97 ASP A C 1
ATOM 800 O O . ASP A 1 97 ? 6.333 3.146 -16.481 1.00 94.69 97 ASP A O 1
ATOM 804 N N . TYR A 1 98 ? 6.500 2.082 -14.501 1.00 94.94 98 TYR A N 1
ATOM 805 C CA . TYR A 1 98 ? 5.850 0.855 -14.935 1.00 94.94 98 TYR A CA 1
ATOM 806 C C . TYR A 1 98 ? 4.357 1.082 -15.215 1.00 94.94 98 TYR A C 1
ATOM 808 O O . TYR A 1 98 ? 3.622 1.585 -14.370 1.00 94.94 98 TYR A O 1
ATOM 816 N N . TYR A 1 99 ? 3.888 0.681 -16.402 1.00 94.94 99 TYR A N 1
ATOM 817 C CA . TYR A 1 99 ? 2.562 1.065 -16.908 1.00 94.94 99 TYR A CA 1
ATOM 818 C C . TYR A 1 99 ? 1.401 0.694 -15.968 1.00 94.94 99 TYR A C 1
ATOM 820 O O . TYR A 1 99 ? 0.548 1.534 -15.714 1.00 94.94 99 TYR A O 1
ATOM 828 N N . ARG A 1 100 ? 1.417 -0.502 -15.359 1.00 95.00 100 ARG A N 1
ATOM 829 C CA . ARG A 1 100 ? 0.368 -0.936 -14.411 1.00 95.00 100 ARG A CA 1
ATOM 830 C C . ARG A 1 100 ? 0.331 -0.090 -13.144 1.00 95.00 100 ARG A C 1
ATOM 832 O O . ARG A 1 100 ? -0.709 0.051 -12.518 1.00 95.00 100 ARG A O 1
ATOM 839 N N . VAL A 1 101 ? 1.480 0.448 -12.741 1.00 95.69 101 VAL A N 1
ATOM 840 C CA . VAL A 1 101 ? 1.572 1.343 -11.586 1.00 95.69 101 VAL A CA 1
ATOM 841 C C . VAL A 1 101 ? 1.026 2.722 -11.942 1.00 95.69 101 VAL A C 1
ATOM 843 O O . VAL A 1 101 ? 0.331 3.306 -11.118 1.00 95.69 101 VAL A O 1
ATOM 846 N N . LYS A 1 102 ? 1.281 3.221 -13.160 1.00 95.88 102 LYS A N 1
ATOM 847 C CA . LYS A 1 102 ? 0.659 4.461 -13.655 1.00 95.88 102 LYS A CA 1
ATOM 848 C C . LYS A 1 102 ? -0.858 4.344 -13.676 1.00 95.88 102 LYS A C 1
ATOM 850 O O . LYS A 1 102 ? -1.511 5.177 -13.066 1.00 95.88 102 LYS A O 1
ATOM 855 N N . GLU A 1 103 ? -1.383 3.269 -14.262 1.00 95.62 103 GLU A N 1
ATOM 856 C CA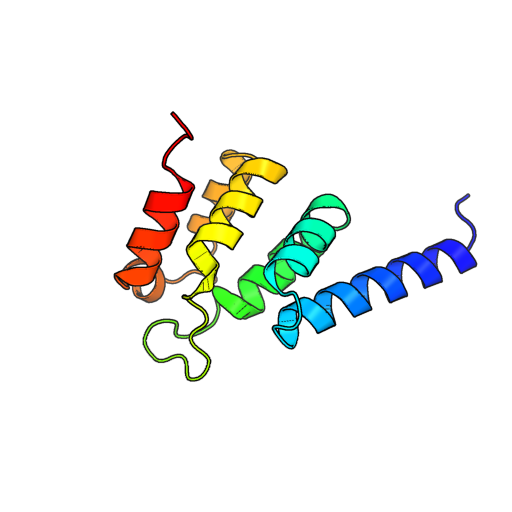 . GLU A 1 103 ? -2.824 2.982 -14.291 1.00 95.62 103 GLU A CA 1
ATOM 857 C C . GLU A 1 103 ? -3.417 2.919 -12.875 1.00 95.62 103 GLU A C 1
ATOM 859 O O . GLU A 1 103 ? -4.459 3.507 -12.614 1.00 95.62 103 GLU A O 1
ATOM 864 N N . ALA A 1 104 ? -2.727 2.274 -11.928 1.00 96.06 104 ALA A N 1
ATOM 865 C CA . ALA A 1 104 ? -3.172 2.211 -10.537 1.00 96.06 104 ALA A CA 1
ATOM 866 C C . ALA A 1 104 ? -3.192 3.582 -9.837 1.00 96.06 104 ALA A C 1
ATOM 868 O O . ALA A 1 104 ? -4.081 3.849 -9.030 1.00 96.06 104 ALA A O 1
ATOM 869 N N . ILE A 1 105 ? -2.213 4.448 -10.119 1.00 95.81 105 ILE A N 1
ATOM 870 C CA . ILE A 1 105 ? -2.172 5.816 -9.583 1.00 95.81 105 ILE A CA 1
ATOM 871 C C . ILE A 1 105 ? -3.265 6.674 -10.225 1.00 95.81 105 ILE A C 1
ATOM 873 O O . ILE A 1 105 ? -3.922 7.423 -9.512 1.00 95.81 105 ILE A O 1
ATOM 877 N N . GLU A 1 106 ? -3.455 6.571 -11.542 1.00 95.44 106 GLU A N 1
ATOM 878 C CA . GLU A 1 106 ? -4.508 7.274 -12.282 1.00 95.44 106 GLU A CA 1
ATOM 879 C C . GLU A 1 106 ? -5.888 6.888 -11.749 1.00 95.44 106 GLU A C 1
ATOM 881 O O . GLU A 1 106 ? -6.635 7.770 -11.334 1.00 95.44 106 GLU A O 1
ATOM 886 N N . PHE A 1 107 ? -6.166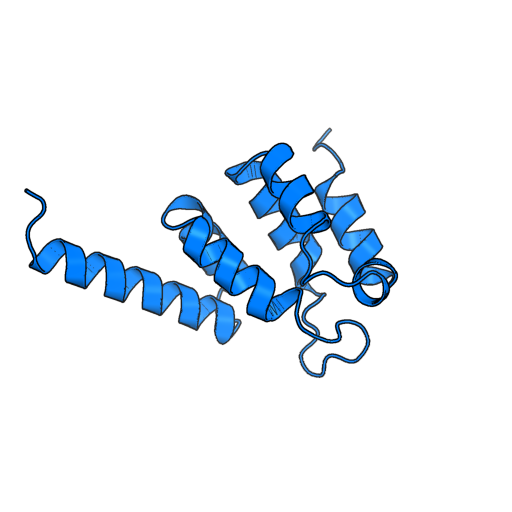 5.588 -11.616 1.00 94.75 107 PHE A N 1
ATOM 887 C CA . PHE A 1 107 ? -7.396 5.076 -11.011 1.00 94.75 107 PHE A CA 1
ATOM 888 C C . PHE A 1 107 ? -7.630 5.652 -9.610 1.00 94.75 107 PHE A C 1
ATOM 890 O O . PHE A 1 107 ? -8.704 6.153 -9.299 1.00 94.75 107 PHE A O 1
ATOM 897 N N . ALA A 1 108 ? -6.601 5.640 -8.761 1.00 94.56 108 ALA A N 1
ATOM 898 C CA . ALA A 1 108 ? -6.698 6.186 -7.414 1.00 94.56 108 ALA A CA 1
ATOM 899 C C . ALA A 1 108 ? -6.761 7.720 -7.372 1.00 94.56 108 ALA A C 1
ATOM 901 O O . ALA A 1 108 ? -6.929 8.267 -6.289 1.00 94.56 108 ALA A O 1
ATOM 902 N N . LEU A 1 109 ? -6.573 8.433 -8.485 1.00 90.81 109 LEU A N 1
ATOM 903 C CA . LEU A 1 109 ? -6.720 9.887 -8.583 1.00 90.81 109 LEU A CA 1
ATOM 904 C C . LEU A 1 109 ? -8.043 10.300 -9.224 1.00 90.81 109 LEU A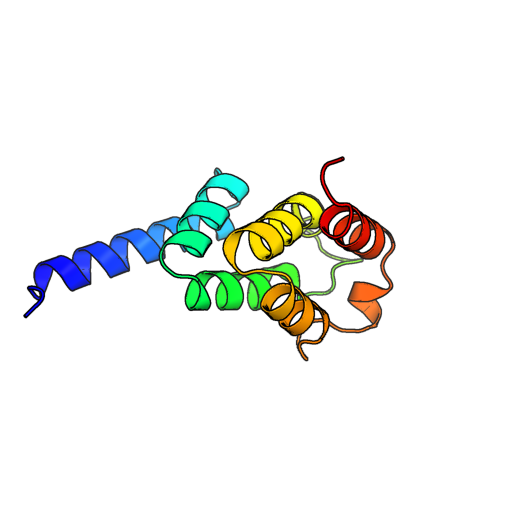 C 1
ATOM 906 O O . LEU A 1 109 ? -8.498 11.408 -8.939 1.00 90.81 109 LEU A O 1
ATOM 910 N N . GLU A 1 110 ? -8.673 9.433 -10.015 1.00 87.38 110 GLU A N 1
ATOM 911 C CA . GLU A 1 110 ? -10.030 9.640 -10.514 1.00 87.38 110 GLU A CA 1
ATOM 912 C C . GLU A 1 110 ? -10.978 9.804 -9.311 1.00 87.38 110 GLU A C 1
ATOM 914 O O . GLU A 1 110 ? -10.974 9.018 -8.357 1.00 87.38 110 GLU A O 1
ATOM 919 N N . GLU A 1 111 ? -11.678 10.937 -9.257 1.00 62.69 111 GLU A N 1
ATOM 920 C CA . GLU A 1 111 ? -12.759 11.144 -8.294 1.00 62.69 111 GLU A CA 1
ATOM 921 C C . GLU A 1 111 ? -13.941 10.289 -8.762 1.00 62.69 111 GLU A C 1
ATOM 923 O O . GLU A 1 111 ? -14.230 10.267 -9.959 1.00 62.69 111 GLU A O 1
ATOM 928 N N . ASP A 1 112 ? -14.597 9.573 -7.844 1.00 59.81 112 ASP A N 1
ATOM 929 C CA . ASP A 1 112 ? -15.882 8.936 -8.142 1.00 59.81 112 ASP A CA 1
ATOM 930 C C . 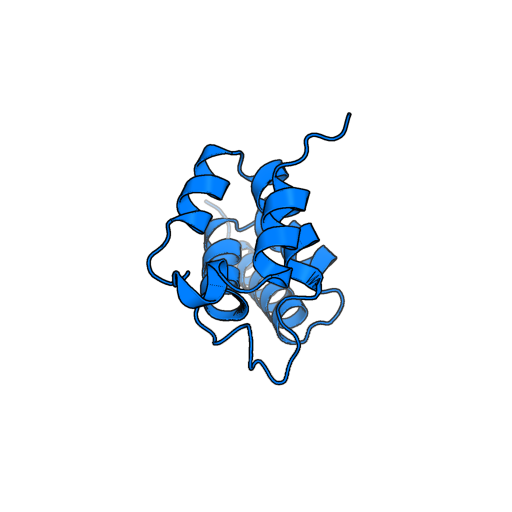ASP A 1 112 ? -16.851 10.050 -8.588 1.00 59.81 112 ASP A C 1
ATOM 932 O O . ASP A 1 112 ? -17.269 10.861 -7.758 1.00 59.81 112 ASP A O 1
ATOM 936 N N . GLU A 1 113 ? -17.128 10.145 -9.896 1.00 42.97 113 GLU A N 1
ATOM 937 C CA . GLU A 1 113 ? -18.103 11.090 -10.475 1.00 42.97 113 GLU A CA 1
ATOM 938 C C . GLU A 1 113 ? -19.485 11.017 -9.799 1.00 42.97 113 GLU A C 1
ATOM 940 O O . GLU A 1 113 ? -19.984 9.896 -9.529 1.00 42.97 113 GLU A O 1
#

Radius of gyration: 14.82 Å; chains: 1; bounding box: 30×29×49 Å

Sequence (113 aa):
MKDSDSFKSDEKFKNNLEKLVTLRVYQLKAFVILLNNFPEDAISLFKRRYLSVDLENSPRDQVADLDIMFSDIREVLGNNKFNEILNCPEFTEKNKDYYRVKEAIEFALEEDE

Organism: NCBI:txid880157

Secondary structure (DSSP, 8-state):
---HHHHHHHHHHHHHHHHHHHHTSSHHHHHHHHHHH-HHHHHHHHIIIIISS-STT-TT-GGGGHHHHHHHHHHHHHHHHHHHHHT-TTS-HHHHHSHHHHHHHHHTTS---